Protein AF-A0A150MF41-F1 (afdb_monomer_lite)

pLDDT: mean 87.53, std 17.3, range [45.41, 98.69]

Structure (mmCIF, N/CA/C/O backbone):
data_AF-A0A150MF41-F1
#
_entry.id   AF-A0A150MF41-F1
#
loop_
_atom_site.group_PDB
_atom_site.id
_atom_site.type_symbol
_atom_site.label_atom_id
_atom_site.label_alt_id
_atom_site.label_comp_id
_atom_site.label_asym_id
_atom_site.label_entity_id
_atom_site.label_seq_id
_atom_site.pdbx_PDB_ins_code
_atom_site.Cartn_x
_atom_site.Cartn_y
_atom_site.Cartn_z
_atom_site.occupancy
_atom_site.B_iso_or_equiv
_atom_site.auth_seq_id
_atom_site.auth_comp_id
_atom_site.auth_asym_id
_atom_site.auth_atom_id
_atom_site.pdbx_PDB_model_num
ATOM 1 N N . MET A 1 1 ? 17.515 13.676 -5.966 1.00 65.31 1 MET A N 1
ATOM 2 C CA . MET A 1 1 ? 16.712 12.938 -6.968 1.00 65.31 1 MET A CA 1
ATOM 3 C C . MET A 1 1 ? 15.246 12.940 -6.537 1.00 65.31 1 MET A C 1
ATOM 5 O O . MET A 1 1 ? 14.999 12.905 -5.339 1.00 65.31 1 MET A O 1
ATOM 9 N N . LYS A 1 2 ? 14.280 13.046 -7.461 1.00 82.19 2 LYS A N 1
ATOM 10 C CA . LYS A 1 2 ? 12.845 13.088 -7.122 1.00 82.19 2 LYS A CA 1
ATOM 11 C C . LYS A 1 2 ? 12.268 11.671 -7.041 1.00 82.19 2 LYS A C 1
ATOM 13 O O . LYS A 1 2 ? 12.345 10.932 -8.015 1.00 82.19 2 LYS A O 1
ATOM 18 N N . THR A 1 3 ? 11.666 11.327 -5.908 1.00 92.94 3 THR A N 1
ATOM 19 C CA . THR A 1 3 ? 10.873 10.102 -5.728 1.00 92.94 3 THR A CA 1
ATOM 20 C C . THR A 1 3 ? 9.428 10.376 -6.134 1.00 92.94 3 THR A C 1
ATOM 22 O O . THR A 1 3 ? 8.860 11.388 -5.724 1.00 92.94 3 THR A O 1
ATOM 25 N N . LYS A 1 4 ? 8.819 9.491 -6.929 1.00 96.50 4 LYS A N 1
ATOM 26 C CA . LYS A 1 4 ? 7.426 9.623 -7.379 1.00 96.50 4 LYS A CA 1
ATOM 27 C C . LYS A 1 4 ? 6.639 8.342 -7.118 1.00 96.50 4 LYS A C 1
ATOM 29 O O . LYS A 1 4 ? 7.112 7.254 -7.433 1.00 96.50 4 LYS A O 1
ATOM 34 N N . ILE A 1 5 ? 5.422 8.490 -6.603 1.00 96.88 5 I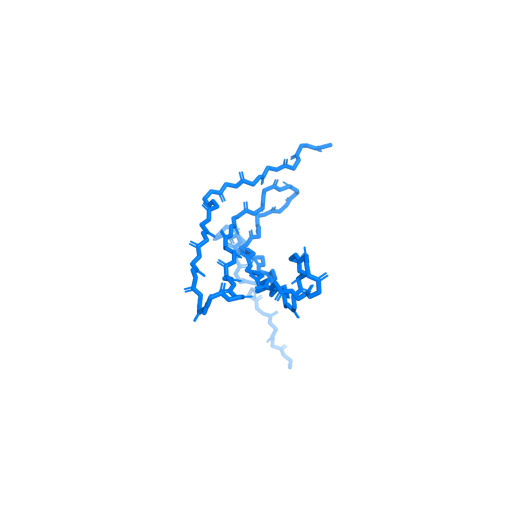LE A N 1
ATOM 35 C CA . ILE A 1 5 ? 4.423 7.420 -6.529 1.00 96.88 5 ILE A CA 1
ATOM 36 C C . ILE A 1 5 ? 3.481 7.567 -7.727 1.00 96.88 5 ILE A C 1
ATOM 38 O O . ILE A 1 5 ? 3.022 8.669 -8.028 1.00 96.88 5 ILE A O 1
ATOM 42 N N . VAL A 1 6 ? 3.211 6.470 -8.432 1.00 96.75 6 VAL A N 1
ATOM 43 C CA . VAL A 1 6 ? 2.216 6.415 -9.515 1.00 96.75 6 VAL A CA 1
ATOM 44 C C . VAL A 1 6 ? 1.355 5.163 -9.386 1.00 96.75 6 VAL A C 1
ATOM 46 O O . VAL A 1 6 ? 1.790 4.185 -8.780 1.00 96.75 6 VAL A O 1
ATOM 49 N N . ARG A 1 7 ? 0.159 5.184 -9.995 1.00 96.62 7 ARG A N 1
ATOM 50 C CA . ARG A 1 7 ? -0.817 4.075 -9.949 1.00 96.62 7 ARG A CA 1
ATOM 51 C C . ARG A 1 7 ? -1.100 3.619 -8.511 1.00 96.62 7 ARG A C 1
ATOM 53 O O . ARG A 1 7 ? -0.961 2.445 -8.199 1.00 96.62 7 ARG A O 1
ATOM 60 N N . PHE A 1 8 ? -1.374 4.582 -7.633 1.00 97.81 8 PHE A N 1
ATOM 61 C CA . PHE A 1 8 ? -1.723 4.300 -6.246 1.00 97.81 8 PHE A CA 1
ATOM 62 C C . PHE A 1 8 ? -3.165 3.815 -6.173 1.00 97.81 8 PHE A C 1
ATOM 64 O O . PHE A 1 8 ? -4.074 4.512 -6.621 1.00 97.81 8 PHE A O 1
ATOM 71 N N . GLU A 1 9 ? -3.347 2.637 -5.599 1.00 98.25 9 GLU A N 1
ATOM 72 C CA . GLU A 1 9 ? -4.633 1.984 -5.420 1.00 98.25 9 GLU A CA 1
ATOM 73 C C . GLU A 1 9 ? -4.743 1.473 -3.983 1.00 98.25 9 GLU A C 1
ATOM 75 O O . GLU A 1 9 ? -3.761 1.022 -3.384 1.00 98.25 9 GLU A O 1
ATOM 80 N N . VAL A 1 10 ? -5.952 1.556 -3.431 1.00 98.25 10 VAL A N 1
ATOM 81 C CA . VAL A 1 10 ? -6.281 1.042 -2.102 1.00 98.25 10 VAL A CA 1
ATOM 82 C C . VAL A 1 10 ? -7.455 0.092 -2.238 1.00 98.25 10 VAL A C 1
ATOM 84 O O . VAL A 1 10 ? -8.498 0.464 -2.771 1.00 98.25 10 VAL A O 1
ATOM 87 N N . GLN A 1 11 ? -7.284 -1.119 -1.727 1.00 98.50 11 GLN A N 1
ATOM 88 C CA . GLN A 1 11 ? -8.314 -2.142 -1.685 1.00 98.50 11 GLN A CA 1
ATOM 89 C C . GLN A 1 11 ? -8.630 -2.477 -0.221 1.00 98.50 11 GLN A C 1
ATOM 91 O O . GLN A 1 11 ? -7.754 -2.992 0.482 1.00 98.50 11 GLN A O 1
ATOM 96 N N . PRO A 1 12 ? -9.856 -2.211 0.260 1.00 98.25 12 PRO A N 1
ATOM 97 C CA . PRO A 1 12 ? -10.310 -2.716 1.549 1.00 98.25 12 PRO A CA 1
ATOM 98 C C . PRO A 1 12 ? -10.284 -4.247 1.567 1.00 98.25 12 PRO A C 1
ATOM 100 O O . PRO A 1 12 ? -10.741 -4.891 0.622 1.00 98.25 12 PRO A O 1
ATOM 103 N N . LEU A 1 13 ? -9.732 -4.823 2.633 1.00 98.19 13 LEU A N 1
ATOM 104 C CA . LEU A 1 13 ? -9.730 -6.269 2.882 1.00 98.19 13 LEU A CA 1
ATOM 105 C C . LEU A 1 13 ? -10.660 -6.639 4.047 1.00 98.19 13 LEU A C 1
ATOM 107 O O . LEU A 1 13 ? -11.191 -7.745 4.075 1.00 98.19 13 LEU A O 1
ATOM 111 N N . ALA A 1 14 ? -10.847 -5.712 4.987 1.00 98.00 14 ALA A N 1
ATOM 112 C CA . ALA A 1 14 ? -11.802 -5.742 6.092 1.00 98.00 14 ALA A CA 1
ATOM 113 C C . ALA A 1 14 ? -12.074 -4.294 6.553 1.00 98.00 14 ALA A C 1
ATOM 115 O O . ALA A 1 14 ? -11.421 -3.370 6.064 1.00 98.00 14 ALA A O 1
ATOM 116 N N . ASP A 1 15 ? -12.980 -4.093 7.513 1.00 97.44 15 ASP A N 1
ATOM 117 C CA . ASP A 1 15 ? -13.324 -2.758 8.040 1.00 97.44 15 ASP A CA 1
ATOM 118 C C . ASP A 1 15 ? -12.100 -1.987 8.563 1.00 97.44 15 ASP A C 1
ATOM 120 O O . ASP A 1 15 ? -11.990 -0.774 8.388 1.00 97.44 15 ASP A O 1
ATOM 124 N N . ASP A 1 16 ? -11.153 -2.699 9.175 1.00 98.25 16 ASP A N 1
ATOM 125 C CA . ASP A 1 16 ? -9.940 -2.153 9.778 1.00 98.25 16 ASP A CA 1
ATOM 126 C C . ASP A 1 16 ? -8.663 -2.532 9.013 1.00 98.25 16 ASP A C 1
ATOM 128 O O . ASP A 1 16 ? -7.568 -2.317 9.527 1.00 98.25 16 ASP A O 1
ATOM 132 N N . VAL A 1 17 ? -8.754 -3.093 7.799 1.00 98.56 17 VAL A N 1
ATOM 133 C CA . VAL A 1 17 ? -7.584 -3.553 7.029 1.00 98.56 17 VAL A CA 1
ATOM 134 C C . VAL A 1 17 ? -7.671 -3.132 5.567 1.00 98.56 17 VAL A C 1
ATOM 136 O O . VAL A 1 17 ? -8.639 -3.441 4.874 1.00 98.56 17 VAL A O 1
ATOM 139 N N . VAL A 1 18 ? -6.604 -2.515 5.055 1.00 98.69 18 VAL A N 1
ATOM 140 C CA . VAL A 1 18 ? -6.481 -2.147 3.637 1.00 98.69 18 VAL A CA 1
ATOM 141 C C . VAL A 1 18 ? -5.172 -2.642 3.030 1.00 98.69 18 VAL A C 1
ATOM 143 O O . VAL A 1 18 ? -4.124 -2.646 3.676 1.00 98.69 18 VAL A O 1
ATOM 146 N N . LEU A 1 19 ? -5.219 -3.015 1.756 1.00 98.62 19 LEU A N 1
ATOM 147 C CA . LEU A 1 19 ? -4.054 -3.198 0.901 1.00 98.62 19 LEU A CA 1
ATOM 148 C C . LEU A 1 19 ? -3.815 -1.911 0.110 1.00 98.62 19 LEU A C 1
ATOM 150 O O . LEU A 1 19 ? -4.674 -1.491 -0.656 1.00 98.62 19 LEU A O 1
ATOM 154 N N . ALA A 1 20 ? -2.639 -1.311 0.257 1.00 98.50 20 ALA A N 1
ATOM 155 C CA . ALA A 1 20 ? -2.170 -0.219 -0.586 1.00 98.50 20 ALA A CA 1
ATOM 156 C C . ALA A 1 20 ? -1.143 -0.754 -1.590 1.00 98.50 20 ALA A C 1
ATOM 158 O O . ALA A 1 20 ? -0.100 -1.278 -1.184 1.00 98.50 20 ALA A O 1
ATOM 159 N N . ALA A 1 21 ? -1.421 -0.599 -2.883 1.00 98.19 21 ALA A N 1
ATOM 160 C CA . ALA A 1 21 ? -0.547 -0.993 -3.981 1.00 98.19 21 ALA A CA 1
ATOM 161 C C . ALA A 1 21 ? -0.162 0.230 -4.821 1.00 98.19 21 ALA A C 1
ATOM 163 O O . ALA A 1 21 ? -0.993 1.088 -5.106 1.00 98.19 21 ALA A O 1
ATOM 164 N N . TYR A 1 22 ? 1.113 0.352 -5.186 1.00 97.69 22 TYR A N 1
ATOM 165 C CA . TYR A 1 22 ? 1.605 1.472 -5.988 1.00 97.69 22 TYR A CA 1
ATOM 166 C C . TYR A 1 22 ? 2.936 1.170 -6.667 1.00 97.69 22 TYR A C 1
ATOM 168 O O . TYR A 1 22 ? 3.643 0.224 -6.326 1.00 97.69 22 TYR A O 1
ATOM 176 N N . ILE A 1 23 ? 3.316 2.015 -7.622 1.00 97.06 23 ILE A N 1
ATOM 177 C CA . ILE A 1 23 ? 4.644 1.989 -8.231 1.00 97.06 23 ILE A CA 1
ATOM 178 C C . ILE A 1 23 ? 5.466 3.143 -7.667 1.00 97.06 23 ILE A C 1
ATOM 180 O O . ILE A 1 23 ? 5.069 4.305 -7.778 1.00 97.06 23 ILE A O 1
ATOM 184 N N . LEU A 1 24 ? 6.636 2.828 -7.114 1.00 96.06 24 LEU A N 1
ATOM 185 C CA . LEU A 1 24 ? 7.629 3.819 -6.715 1.00 96.06 24 LEU A CA 1
ATOM 186 C C . LEU A 1 24 ? 8.672 3.967 -7.826 1.00 96.06 24 LEU A C 1
ATOM 188 O O . LEU A 1 24 ? 9.283 2.979 -8.238 1.00 96.06 24 LEU A O 1
ATOM 192 N N . ILE A 1 25 ? 8.861 5.198 -8.296 1.00 94.62 25 ILE A N 1
ATOM 193 C CA . ILE A 1 25 ? 9.856 5.579 -9.300 1.00 94.62 25 ILE A CA 1
ATOM 194 C C . ILE A 1 25 ? 10.909 6.448 -8.612 1.00 94.62 25 ILE A C 1
ATOM 196 O O . ILE A 1 25 ? 10.602 7.553 -8.154 1.00 94.62 25 ILE A O 1
ATOM 200 N N . ASN A 1 26 ? 12.133 5.932 -8.522 1.00 91.12 26 ASN A N 1
ATOM 201 C CA . ASN A 1 26 ? 13.312 6.635 -8.021 1.00 91.12 26 ASN A CA 1
ATOM 202 C C . ASN A 1 26 ? 14.521 6.316 -8.941 1.00 91.12 26 ASN A C 1
ATOM 204 O O . ASN A 1 26 ? 14.394 6.515 -10.146 1.00 91.12 26 ASN A O 1
ATOM 208 N N . GLU A 1 27 ? 15.659 5.827 -8.431 1.00 89.56 27 GLU A N 1
ATOM 209 C CA . GLU A 1 27 ? 16.752 5.262 -9.251 1.00 89.56 27 GLU A CA 1
ATOM 210 C C . GLU A 1 27 ? 16.300 3.979 -9.963 1.00 89.56 27 GLU A C 1
ATOM 212 O O . GLU A 1 27 ? 16.799 3.629 -11.030 1.00 89.56 27 GLU A O 1
ATOM 217 N N . GLU A 1 28 ? 15.313 3.296 -9.383 1.00 89.31 28 GLU A N 1
ATOM 218 C CA . GLU A 1 28 ? 14.709 2.080 -9.895 1.00 89.31 28 GLU A CA 1
ATOM 219 C C . GLU A 1 28 ? 13.177 2.197 -9.890 1.00 89.31 28 GLU A C 1
ATOM 221 O O . GLU A 1 28 ? 12.568 3.012 -9.190 1.00 89.31 28 GLU A O 1
ATOM 226 N N . LYS A 1 29 ? 12.525 1.344 -10.682 1.00 93.81 29 LYS A N 1
ATOM 227 C CA . LYS A 1 29 ? 11.075 1.164 -10.640 1.00 93.81 29 LYS A CA 1
ATOM 228 C C . LYS A 1 29 ? 10.758 -0.062 -9.789 1.00 93.81 29 LYS A C 1
ATOM 230 O O . LYS A 1 29 ? 11.197 -1.172 -10.093 1.00 93.81 29 LYS A O 1
ATOM 235 N N . THR A 1 30 ? 9.974 0.130 -8.731 1.00 95.88 30 THR A N 1
ATOM 236 C CA . THR A 1 30 ? 9.524 -0.964 -7.857 1.00 95.88 30 THR A CA 1
ATOM 237 C C . THR A 1 30 ? 8.003 -1.010 -7.797 1.00 95.88 30 THR A C 1
ATOM 239 O O . THR A 1 30 ? 7.354 0.030 -7.681 1.00 95.88 30 THR A O 1
ATOM 242 N N . LEU A 1 31 ? 7.436 -2.213 -7.892 1.00 97.00 31 LEU A N 1
ATOM 243 C CA . LEU A 1 31 ? 6.048 -2.473 -7.511 1.00 97.00 31 LEU A CA 1
ATOM 244 C C . LEU A 1 31 ? 6.027 -2.633 -5.996 1.00 97.00 31 LEU A C 1
ATOM 246 O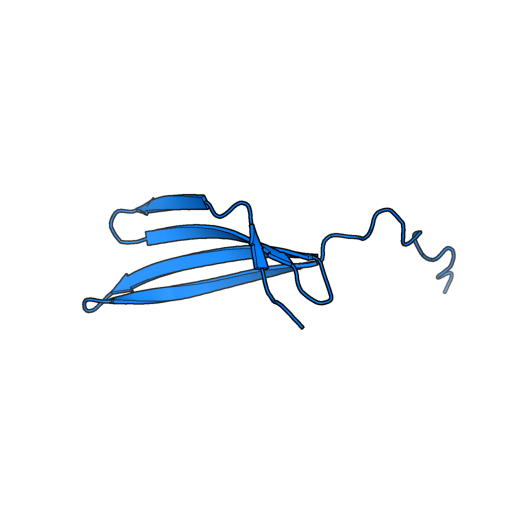 O . LEU A 1 31 ? 6.814 -3.415 -5.462 1.00 97.00 31 LEU A O 1
ATOM 250 N N . ARG A 1 32 ? 5.171 -1.889 -5.308 1.00 97.25 32 ARG A N 1
ATOM 251 C CA . ARG A 1 32 ? 5.052 -1.932 -3.856 1.00 97.25 32 ARG A CA 1
ATOM 252 C C . ARG A 1 32 ? 3.643 -2.303 -3.455 1.00 97.25 32 ARG A C 1
ATOM 254 O O . ARG A 1 32 ? 2.679 -1.787 -4.011 1.00 97.25 32 ARG A O 1
ATOM 261 N N . SER A 1 33 ? 3.557 -3.166 -2.459 1.00 98.12 33 SER A N 1
ATOM 262 C CA . SER A 1 33 ? 2.329 -3.513 -1.765 1.00 98.12 33 SER A CA 1
ATOM 263 C C . SER A 1 33 ? 2.563 -3.392 -0.264 1.00 98.12 33 SER A C 1
ATOM 265 O O . SER A 1 33 ? 3.645 -3.682 0.251 1.00 98.12 33 SER A O 1
ATOM 267 N N . SER A 1 34 ? 1.558 -2.913 0.454 1.00 98.44 34 SER A N 1
ATOM 268 C CA . SER A 1 34 ? 1.585 -2.831 1.912 1.00 98.44 34 SER A CA 1
ATOM 269 C C . SER A 1 34 ? 0.201 -3.085 2.470 1.00 98.44 34 SER A C 1
ATOM 271 O O . SER A 1 34 ? -0.774 -2.574 1.929 1.00 98.44 34 SER A O 1
ATOM 273 N N . ILE A 1 35 ? 0.122 -3.858 3.548 1.00 98.62 35 ILE A N 1
ATOM 274 C CA . ILE A 1 35 ? -1.118 -4.036 4.300 1.00 98.62 35 ILE A CA 1
ATOM 275 C C . ILE A 1 35 ? -1.060 -3.092 5.488 1.00 98.62 35 ILE A C 1
ATOM 277 O O . ILE A 1 35 ? -0.081 -3.091 6.239 1.00 98.62 35 ILE A O 1
ATOM 281 N N . TRP A 1 36 ? -2.109 -2.303 5.653 1.00 98.62 36 TRP A N 1
ATOM 282 C CA . TRP A 1 36 ? -2.291 -1.397 6.773 1.00 98.62 36 TRP A CA 1
ATOM 283 C C . TRP A 1 36 ? -3.470 -1.869 7.601 1.00 98.62 36 TRP A C 1
ATOM 285 O O . TRP A 1 36 ? -4.476 -2.311 7.050 1.00 98.62 36 TRP A O 1
ATOM 295 N N . LYS A 1 37 ? -3.329 -1.771 8.920 1.00 98.50 37 LYS A N 1
ATOM 296 C CA . LYS A 1 37 ? -4.367 -2.115 9.881 1.00 98.50 37 LYS A CA 1
ATOM 297 C C . LYS A 1 37 ? -4.659 -0.924 10.786 1.00 98.50 37 LYS A C 1
ATOM 299 O O . LYS A 1 37 ? -3.723 -0.324 11.315 1.00 98.50 37 LYS A O 1
ATOM 304 N N . PHE A 1 38 ? -5.930 -0.592 10.964 1.00 98.31 38 PHE A N 1
ATOM 305 C CA . PHE A 1 38 ? -6.377 0.408 11.919 1.00 98.31 38 PHE A CA 1
ATOM 306 C C . PHE A 1 38 ? -6.450 -0.230 13.304 1.00 98.31 38 PHE A C 1
ATOM 308 O O . PHE A 1 38 ? -7.206 -1.172 13.532 1.00 98.31 38 PHE A O 1
ATOM 315 N N . LYS A 1 39 ? -5.622 0.241 14.234 1.00 95.38 39 LYS A N 1
ATOM 316 C CA . LYS A 1 39 ? -5.582 -0.259 15.607 1.00 95.38 39 LYS A CA 1
ATOM 317 C C . LYS A 1 39 ? -5.277 0.891 16.556 1.00 95.38 39 LYS A C 1
ATOM 319 O O . LYS A 1 39 ? -4.434 1.727 16.254 1.00 95.38 39 LYS A O 1
ATOM 324 N N . ASP A 1 40 ? -5.948 0.911 17.704 1.00 95.06 40 ASP A N 1
ATOM 325 C CA . ASP A 1 40 ? -5.713 1.895 18.767 1.00 95.06 40 ASP A CA 1
ATOM 326 C C . ASP A 1 40 ? -5.864 3.355 18.284 1.00 95.06 40 ASP A C 1
ATOM 328 O O . ASP A 1 40 ? -5.170 4.255 18.748 1.00 95.06 40 ASP A O 1
ATOM 332 N N . GLY A 1 41 ? -6.777 3.589 17.333 1.00 96.69 41 GLY A N 1
ATOM 333 C CA . GLY A 1 41 ? -7.068 4.920 16.793 1.00 96.69 41 GLY A CA 1
ATOM 334 C C . 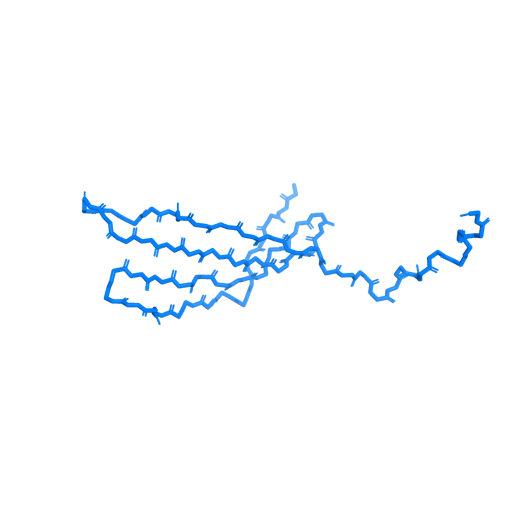GLY A 1 41 ? -6.172 5.367 15.635 1.00 96.69 41 GLY A C 1
ATOM 335 O O . GLY A 1 41 ? -6.342 6.486 15.155 1.00 96.69 41 GLY A O 1
ATOM 336 N N . GLU A 1 42 ? -5.257 4.523 15.148 1.00 97.94 42 GLU A N 1
ATOM 337 C CA . GLU A 1 42 ? -4.375 4.883 14.036 1.00 97.94 42 GLU A CA 1
ATOM 338 C C . GLU A 1 42 ? -4.127 3.747 13.037 1.00 97.94 42 GLU A C 1
ATOM 340 O O . GLU A 1 42 ? -4.183 2.559 13.353 1.00 97.94 42 GLU A O 1
ATOM 345 N N . TRP A 1 43 ? -3.825 4.124 11.793 1.00 98.06 43 TRP A N 1
ATOM 346 C CA . TRP A 1 43 ? -3.389 3.188 10.763 1.00 98.06 43 TRP A CA 1
ATOM 347 C C . TRP A 1 43 ? -1.909 2.870 10.942 1.00 98.06 43 TRP A C 1
ATOM 349 O O . TRP A 1 43 ? -1.055 3.749 10.839 1.00 98.06 43 TRP A O 1
ATOM 359 N N . ARG A 1 44 ? -1.593 1.590 11.134 1.00 97.75 44 ARG A N 1
ATOM 360 C CA . ARG A 1 44 ? -0.219 1.091 11.182 1.00 97.75 44 ARG A CA 1
ATOM 361 C C . ARG A 1 44 ? 0.023 0.120 10.042 1.00 97.75 44 ARG A C 1
ATOM 363 O O . ARG A 1 44 ? -0.809 -0.734 9.738 1.00 97.75 44 ARG A O 1
ATOM 370 N N . MET A 1 45 ? 1.185 0.234 9.417 1.00 97.38 45 MET A N 1
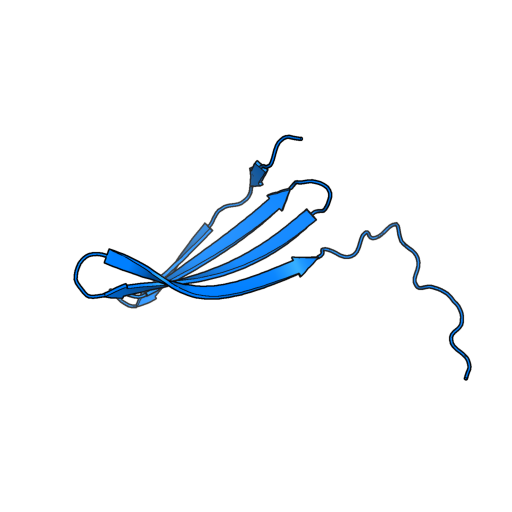ATOM 371 C CA . MET A 1 45 ? 1.624 -0.727 8.415 1.00 97.38 45 MET A CA 1
ATOM 372 C C . MET A 1 45 ? 1.931 -2.061 9.104 1.00 97.38 45 MET A C 1
ATOM 374 O O . MET A 1 45 ? 2.775 -2.124 9.993 1.00 97.38 45 MET A O 1
ATOM 378 N N . PHE A 1 46 ? 1.237 -3.120 8.698 1.00 97.06 46 PHE A N 1
ATOM 379 C CA . PHE A 1 46 ? 1.408 -4.470 9.235 1.00 97.06 46 PHE A CA 1
ATOM 380 C C . PHE A 1 46 ? 2.338 -5.323 8.365 1.00 97.06 46 PHE A C 1
ATOM 382 O O . PHE A 1 46 ? 3.045 -6.194 8.861 1.00 97.06 46 PHE A O 1
ATOM 389 N N . PHE A 1 47 ? 2.363 -5.052 7.060 1.00 97.31 47 PHE A N 1
ATOM 390 C CA . PHE A 1 47 ? 3.217 -5.741 6.099 1.00 97.31 47 PHE A CA 1
ATOM 391 C C . PHE A 1 47 ? 3.640 -4.788 4.982 1.00 97.31 47 PHE A C 1
ATOM 393 O O . PHE A 1 47 ? 2.870 -3.906 4.596 1.00 97.31 47 PHE A O 1
ATOM 400 N N . HIS A 1 48 ? 4.835 -4.997 4.427 1.00 95.75 48 HIS A N 1
ATOM 401 C CA . HIS A 1 48 ? 5.281 -4.324 3.212 1.00 95.75 48 HIS A CA 1
ATOM 402 C C . HIS A 1 48 ? 6.145 -5.238 2.351 1.00 95.75 48 HIS A C 1
ATOM 404 O O . HIS A 1 48 ? 6.965 -6.002 2.855 1.00 95.75 48 HIS A O 1
ATOM 410 N N . GLN A 1 49 ? 5.994 -5.110 1.037 1.00 96.88 49 GLN A N 1
ATOM 411 C CA . GLN A 1 49 ? 6.776 -5.841 0.053 1.00 96.88 49 GLN A CA 1
ATOM 412 C C . GLN A 1 49 ? 7.061 -4.933 -1.145 1.00 96.88 49 GLN A C 1
ATOM 414 O O . GLN A 1 49 ? 6.216 -4.149 -1.577 1.00 96.88 49 GLN A O 1
ATOM 419 N N . GLY A 1 50 ? 8.289 -5.003 -1.656 1.00 95.25 50 GLY A N 1
ATOM 420 C CA . GLY A 1 50 ? 8.698 -4.306 -2.871 1.00 95.25 50 GLY A CA 1
ATOM 421 C C . GLY A 1 50 ? 9.384 -5.262 -3.837 1.00 95.25 50 GLY A C 1
ATOM 422 O O . GLY A 1 50 ? 10.365 -5.901 -3.462 1.00 95.25 50 GLY A O 1
ATOM 423 N N . THR A 1 51 ? 8.889 -5.360 -5.070 1.00 95.44 51 THR A N 1
ATOM 424 C CA . THR A 1 51 ? 9.539 -6.121 -6.148 1.00 95.44 51 THR A CA 1
ATOM 425 C C . THR A 1 51 ? 10.139 -5.135 -7.135 1.00 95.44 51 THR A C 1
ATOM 427 O O . THR A 1 51 ? 9.435 -4.270 -7.664 1.00 95.44 51 THR A O 1
ATOM 430 N N . LYS A 1 52 ? 11.438 -5.258 -7.418 1.00 93.00 52 LYS A N 1
ATOM 431 C CA . LYS A 1 52 ? 12.054 -4.530 -8.533 1.00 93.00 52 LYS A CA 1
ATOM 432 C C . LYS A 1 52 ? 11.429 -5.023 -9.830 1.00 93.00 52 LYS A C 1
ATOM 434 O O . LYS A 1 52 ? 11.382 -6.227 -10.069 1.00 93.00 52 LYS A O 1
ATOM 439 N N . THR A 1 53 ? 10.943 -4.119 -10.676 1.00 84.69 53 THR A N 1
ATOM 440 C CA . THR A 1 53 ? 10.523 -4.548 -12.012 1.00 84.69 53 THR A CA 1
ATOM 441 C C . THR A 1 53 ? 11.775 -4.947 -12.776 1.00 84.69 53 THR A C 1
ATOM 443 O O . THR A 1 53 ? 12.690 -4.127 -12.884 1.00 84.69 53 THR A O 1
ATOM 446 N N . ALA A 1 54 ? 11.828 -6.178 -13.292 1.00 72.75 54 ALA A N 1
ATOM 447 C CA . ALA A 1 54 ? 12.882 -6.565 -14.217 1.00 72.75 54 ALA A CA 1
ATOM 448 C C . ALA A 1 54 ? 12.909 -5.528 -15.342 1.00 72.75 54 ALA A C 1
ATOM 450 O O . ALA A 1 54 ? 11.878 -5.252 -15.959 1.00 72.75 54 ALA A O 1
ATOM 451 N N . ASN A 1 55 ? 14.061 -4.895 -15.558 1.00 63.22 55 ASN A N 1
ATOM 452 C CA . ASN A 1 55 ? 14.233 -4.095 -16.755 1.00 63.22 55 ASN A CA 1
ATOM 453 C C . ASN A 1 55 ? 14.138 -5.079 -17.929 1.00 63.22 55 ASN A C 1
ATOM 455 O O . ASN A 1 55 ? 15.016 -5.938 -18.013 1.00 63.22 55 ASN A O 1
ATOM 459 N N . PRO A 1 56 ? 13.138 -4.994 -18.825 1.00 54.38 56 PRO A N 1
ATOM 460 C CA . PRO A 1 56 ? 13.057 -5.912 -19.962 1.00 54.38 56 PRO A CA 1
ATOM 461 C C . PRO A 1 56 ? 14.279 -5.789 -20.891 1.00 54.38 56 PRO A C 1
ATOM 463 O O . PRO A 1 56 ? 14.510 -6.662 -21.716 1.00 54.38 56 PRO A O 1
ATOM 466 N N . PHE A 1 57 ? 15.088 -4.733 -20.723 1.00 55.75 57 PHE A N 1
ATOM 467 C CA . PHE A 1 57 ? 16.336 -4.494 -21.449 1.00 55.75 57 PHE A CA 1
ATOM 468 C C . PHE A 1 57 ? 17.610 -4.926 -20.704 1.00 55.75 57 PHE A C 1
ATOM 470 O O . PHE A 1 57 ? 18.707 -4.723 -21.217 1.00 55.75 57 PHE A O 1
ATOM 477 N N . ARG A 1 58 ? 17.514 -5.505 -19.499 1.00 52.34 58 ARG A N 1
ATOM 478 C CA . ARG A 1 58 ? 18.626 -6.285 -18.937 1.00 52.34 58 ARG A CA 1
ATOM 479 C C . ARG A 1 58 ? 18.390 -7.732 -19.343 1.00 52.34 58 ARG A C 1
ATOM 481 O O . ARG A 1 58 ? 17.546 -8.400 -18.756 1.00 52.34 58 ARG A O 1
ATOM 488 N N . SER A 1 59 ? 19.107 -8.178 -20.372 1.00 45.41 59 SER A N 1
ATOM 489 C CA . SER A 1 59 ? 19.130 -9.579 -20.792 1.00 45.41 59 SER A CA 1
ATOM 490 C C . SER A 1 59 ? 19.354 -10.500 -19.583 1.00 45.41 59 SER A C 1
ATOM 492 O O . SER A 1 59 ? 20.078 -10.107 -18.658 1.00 45.41 59 SER A O 1
ATOM 494 N N . PRO A 1 60 ? 18.801 -11.729 -19.579 1.00 53.12 60 PRO A N 1
ATOM 495 C CA . PRO A 1 60 ? 19.320 -12.771 -18.705 1.00 53.12 60 PRO A CA 1
ATOM 496 C C . PRO A 1 60 ? 20.821 -12.846 -18.967 1.00 53.12 60 PRO A C 1
ATOM 498 O O . PRO A 1 60 ? 21.223 -12.888 -20.130 1.00 53.12 60 PRO A O 1
ATOM 501 N N . VAL A 1 61 ? 21.647 -12.804 -17.922 1.00 60.97 61 VAL A N 1
ATOM 502 C CA . VAL A 1 61 ? 23.075 -13.096 -18.077 1.00 60.97 61 VAL A CA 1
ATOM 503 C C . VAL A 1 61 ? 23.154 -14.510 -18.662 1.00 60.97 61 VAL A C 1
ATOM 505 O O . VAL A 1 61 ? 22.721 -15.448 -17.986 1.00 60.97 61 VAL A O 1
ATOM 508 N N . PRO A 1 62 ? 23.623 -14.701 -19.908 1.00 48.31 62 PRO A N 1
ATOM 509 C CA . PRO A 1 62 ? 23.816 -16.037 -20.437 1.00 48.31 62 PRO A CA 1
ATOM 510 C C . PRO A 1 62 ? 25.049 -16.608 -19.737 1.00 48.31 62 PRO A C 1
ATOM 512 O O . PRO A 1 62 ? 26.132 -16.038 -19.843 1.00 48.31 62 PRO A O 1
ATOM 515 N N . GLY A 1 63 ? 24.875 -17.714 -19.016 1.00 58.34 63 GLY A N 1
ATOM 516 C CA . GLY A 1 63 ? 25.977 -18.459 -18.410 1.00 58.34 63 GLY A CA 1
ATOM 517 C C . GLY A 1 63 ? 26.154 -18.223 -16.911 1.00 58.34 63 GLY A C 1
ATOM 518 O O . GLY A 1 63 ? 26.968 -17.415 -16.479 1.00 58.34 63 GLY A O 1
ATOM 519 N N . ARG A 1 64 ? 25.465 -19.038 -16.114 1.00 46.16 64 ARG A N 1
ATOM 520 C CA . ARG A 1 64 ? 26.146 -19.767 -15.041 1.00 46.16 64 ARG A CA 1
A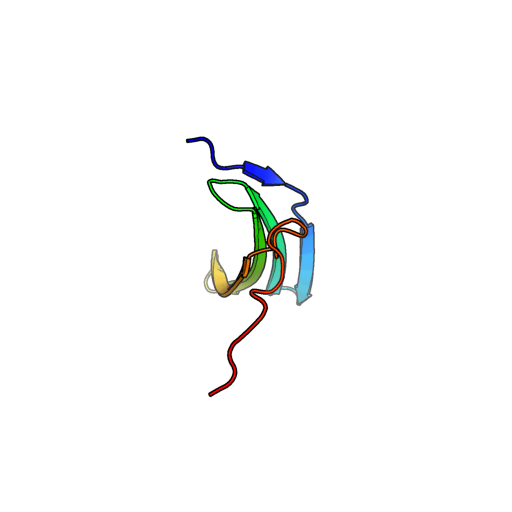TOM 521 C C . ARG A 1 64 ? 25.990 -21.245 -15.347 1.00 46.16 64 ARG A C 1
ATOM 523 O O . ARG A 1 64 ? 24.930 -21.824 -15.128 1.00 46.16 64 ARG A O 1
ATOM 530 N N . GLY A 1 65 ? 26.999 -21.764 -16.032 1.00 52.75 65 GLY A N 1
ATOM 531 C CA . GLY A 1 65 ? 27.317 -23.175 -16.005 1.00 52.75 65 GLY A CA 1
ATOM 532 C C . GLY A 1 65 ? 28.407 -23.335 -14.961 1.00 52.75 65 GLY A C 1
ATOM 533 O O . GLY A 1 65 ? 29.542 -22.948 -15.227 1.00 52.75 65 GLY A O 1
ATOM 534 N N . ASP A 1 66 ? 28.016 -23.850 -13.805 1.00 46.91 66 ASP A N 1
ATOM 535 C CA . ASP A 1 66 ? 28.843 -24.440 -12.756 1.00 46.91 66 ASP A CA 1
ATOM 536 C C . ASP A 1 66 ? 27.917 -25.117 -11.735 1.00 46.91 66 ASP A C 1
ATOM 538 O O . ASP A 1 66 ? 26.936 -24.474 -11.291 1.00 46.91 66 ASP A O 1
#

Sequence (66 aa):
MKTKIVRFEVQPLADDVVLAAYILINEEKTLRSSIWKFKDGE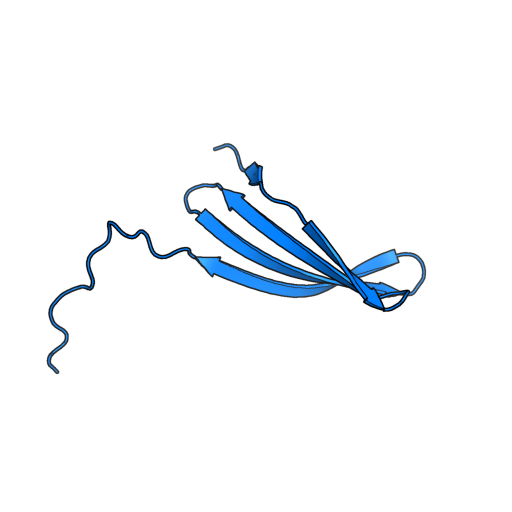WRMFFHQGTKTANPFRSPVPGRGD

Radius of gyration: 16.56 Å; chains: 1; bounding box: 42×38×40 Å

InterPro domains:
  IPR032710 NTF2-like domain superfamily [SSF54427] (5-52)

Foldseek 3Di:
DDKDWPPWDWDDPDPFKIKTWIWIDDVFIKTKIWMWGQDPNDIDTPDIDIDTDPPPPPDDPPDDDD

Organism: NCBI:txid301148

Secondary structure (DSSP, 8-state):
---EEEEEEEEEEETTEEEEEEEEESSSEEEEEEEEEEETTEEEEEEEEEEEPP-TTS---S----